Protein AF-A0A5D3YC25-F1 (afdb_monomer_lite)

Radius of gyration: 12.36 Å; chains: 1; bounding box: 26×30×26 Å

Foldseek 3Di:
DAWDDKDWDDDPDTDIDTDDDDDPVPDDPPDDDPDDDDDDDDD

Sequence (43 aa):
MKLLDFIGIRRREEKRIELYQGDLTDLSPAEGFDLLVVFSLSE

pLDDT: mean 84.82, std 6.66, range [64.56, 94.62]

Organism: NCBI:txid44574

Secondary structure (DSSP, 8-state):
-EEEEEEEEESSSEEEEEEEES-GGG--TT---S---------

Structure (mmCIF, N/CA/C/O backbone):
data_AF-A0A5D3YC25-F1
#
_entry.id   AF-A0A5D3YC25-F1
#
loop_
_atom_site.group_PDB
_atom_site.id
_atom_site.type_symbol
_atom_site.label_atom_id
_atom_site.label_alt_id
_atom_site.label_comp_id
_atom_site.label_asym_id
_atom_site.label_entity_id
_atom_site.label_seq_id
_atom_site.pdbx_PDB_ins_code
_atom_site.Cartn_x
_atom_site.Cartn_y
_atom_site.Cartn_z
_atom_site.occupancy
_atom_site.B_iso_or_equiv
_atom_site.auth_seq_id
_atom_site.auth_comp_id
_atom_site.auth_asym_id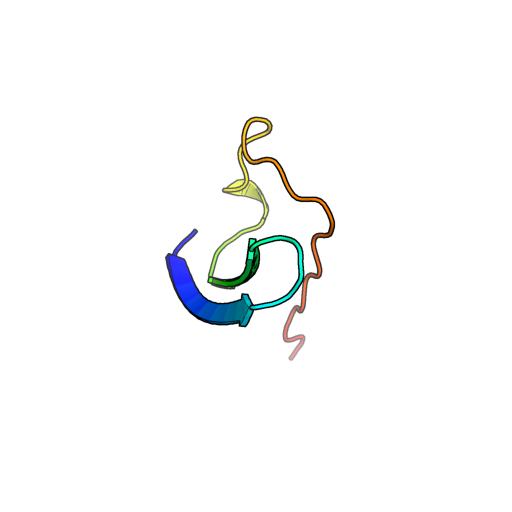
_atom_site.auth_atom_id
_atom_site.pdbx_PDB_model_num
ATOM 1 N N . MET A 1 1 ? 1.157 6.315 -8.119 1.00 86.06 1 MET A N 1
ATOM 2 C CA . MET A 1 1 ? 0.580 4.956 -7.957 1.00 86.06 1 MET A CA 1
ATOM 3 C C . MET A 1 1 ? -0.893 4.911 -8.381 1.00 86.06 1 MET A C 1
ATOM 5 O O . MET A 1 1 ? -1.556 5.942 -8.366 1.00 86.06 1 MET A O 1
ATOM 9 N N . LYS A 1 2 ? -1.422 3.739 -8.758 1.00 89.62 2 LYS A N 1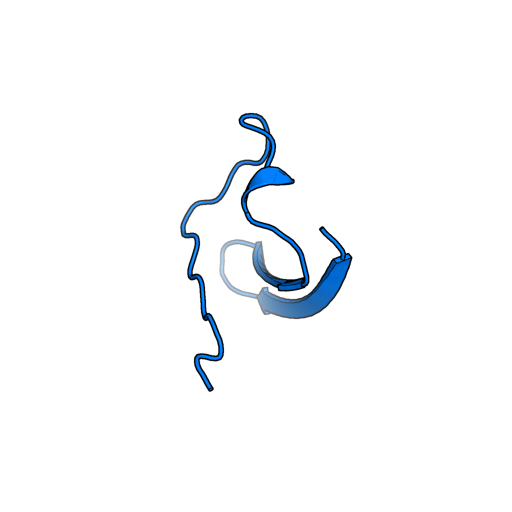
ATOM 10 C CA . LYS A 1 2 ? -2.836 3.517 -9.124 1.00 89.62 2 LYS A CA 1
ATOM 11 C C . LYS A 1 2 ? -3.602 2.902 -7.949 1.00 89.62 2 LYS A C 1
ATOM 13 O O . LYS A 1 2 ? -3.241 1.818 -7.505 1.00 89.62 2 LYS A O 1
ATOM 18 N N . LEU A 1 3 ? -4.675 3.543 -7.484 1.00 91.69 3 LEU A N 1
ATOM 19 C CA . LEU A 1 3 ? -5.588 2.950 -6.498 1.00 91.69 3 LEU A CA 1
ATOM 20 C C . LEU A 1 3 ? -6.344 1.774 -7.138 1.00 91.69 3 LEU A C 1
ATOM 22 O O . LEU A 1 3 ? -6.969 1.934 -8.188 1.00 91.69 3 LEU A O 1
ATOM 26 N N . LEU A 1 4 ? -6.266 0.602 -6.517 1.00 94.00 4 LEU A N 1
ATOM 27 C CA . LEU A 1 4 ? -6.965 -0.607 -6.946 1.00 94.00 4 LEU A CA 1
ATOM 28 C C . LEU A 1 4 ? -8.267 -0.811 -6.185 1.00 94.00 4 LEU A C 1
ATOM 30 O O . LEU A 1 4 ? -9.289 -1.104 -6.796 1.00 94.00 4 LEU A O 1
ATOM 34 N N . ASP A 1 5 ? -8.213 -0.675 -4.863 1.00 94.62 5 ASP A N 1
ATOM 35 C CA . ASP A 1 5 ? -9.350 -0.932 -3.989 1.00 94.62 5 ASP A CA 1
ATOM 36 C C . ASP A 1 5 ? -9.188 -0.190 -2.659 1.00 94.62 5 ASP A C 1
ATOM 38 O O . ASP A 1 5 ? -8.107 0.309 -2.331 1.00 94.62 5 ASP A O 1
ATOM 42 N N . PHE A 1 6 ? -10.262 -0.110 -1.880 1.00 93.94 6 PHE A N 1
ATOM 43 C CA . PHE A 1 6 ? -10.213 0.432 -0.533 1.00 93.94 6 PHE A CA 1
ATOM 44 C C . PHE A 1 6 ? -11.244 -0.210 0.393 1.00 93.94 6 PHE A C 1
ATOM 46 O O . PHE A 1 6 ? -12.359 -0.548 0.005 1.00 93.94 6 PHE A O 1
ATOM 53 N N . ILE A 1 7 ? -10.894 -0.267 1.674 1.00 94.12 7 ILE A N 1
ATOM 54 C CA . ILE A 1 7 ? -11.792 -0.686 2.746 1.00 94.12 7 ILE A CA 1
ATOM 55 C C . ILE A 1 7 ? -12.036 0.515 3.656 1.00 94.12 7 ILE A C 1
ATOM 57 O O . ILE A 1 7 ? -11.113 1.055 4.270 1.00 94.12 7 ILE A O 1
ATOM 61 N N . GLY A 1 8 ? -13.298 0.935 3.750 1.00 91.25 8 GLY A N 1
ATOM 62 C CA . GLY A 1 8 ? -13.734 1.936 4.720 1.00 91.25 8 GLY A CA 1
ATOM 63 C C . GLY A 1 8 ? -13.975 1.305 6.091 1.00 91.25 8 GLY A C 1
ATOM 64 O O . GLY A 1 8 ? -14.751 0.358 6.216 1.00 91.25 8 GLY A O 1
ATOM 65 N N . ILE A 1 9 ? -13.353 1.849 7.135 1.00 91.31 9 ILE A N 1
ATOM 66 C CA . ILE A 1 9 ? -13.537 1.423 8.524 1.00 91.31 9 ILE A CA 1
ATOM 67 C C . ILE A 1 9 ? -14.355 2.493 9.245 1.00 91.31 9 ILE A C 1
ATOM 69 O O . ILE A 1 9 ? -13.853 3.555 9.612 1.00 91.31 9 ILE A O 1
ATOM 73 N N . ARG A 1 10 ? -15.634 2.192 9.481 1.00 86.38 10 ARG A N 1
ATOM 74 C CA . ARG A 1 10 ? -16.550 3.061 10.229 1.00 86.38 10 ARG A CA 1
ATOM 75 C C . ARG A 1 10 ? -16.518 2.692 11.714 1.00 86.38 10 ARG A C 1
ATOM 77 O O . ARG A 1 10 ? -17.226 1.784 12.147 1.00 86.38 10 ARG A O 1
ATOM 84 N N . ARG A 1 11 ? -15.661 3.360 12.492 1.00 82.19 11 ARG A N 1
ATOM 85 C CA . ARG A 1 11 ? -15.657 3.315 13.970 1.00 82.19 11 ARG A CA 1
ATOM 86 C C . ARG A 1 11 ? -15.791 4.740 14.525 1.00 82.19 11 ARG A C 1
ATOM 88 O O . ARG A 1 11 ? -16.352 5.600 13.861 1.00 82.19 11 ARG A O 1
ATOM 95 N N . ARG A 1 12 ? -15.326 4.987 15.757 1.00 82.38 12 ARG A N 1
ATOM 96 C CA . ARG A 1 12 ? -15.337 6.315 16.399 1.00 82.38 12 ARG A CA 1
ATOM 97 C C . ARG A 1 12 ? -14.568 7.372 15.591 1.00 82.38 12 ARG A C 1
ATOM 99 O O . ARG A 1 12 ? -14.909 8.543 15.660 1.00 82.38 12 ARG A O 1
ATOM 106 N N . GLU A 1 13 ? -13.573 6.932 14.829 1.00 82.06 13 GLU A N 1
ATOM 107 C CA . GLU A 1 13 ? -12.869 7.712 13.815 1.00 82.06 13 GLU A CA 1
ATOM 108 C C . GLU A 1 13 ? -13.091 7.040 12.460 1.00 82.06 13 GLU A C 1
ATOM 110 O O . GLU A 1 13 ? -13.094 5.805 12.367 1.00 82.06 13 GLU A O 1
ATOM 115 N N . GLU A 1 14 ? -13.291 7.847 11.422 1.00 84.94 14 GLU A N 1
ATOM 116 C CA . GLU A 1 14 ? -13.346 7.366 10.048 1.00 84.94 14 GLU A CA 1
ATOM 117 C C . GLU A 1 14 ? -11.922 7.035 9.593 1.00 84.94 14 GLU A C 1
ATOM 119 O O . GLU A 1 14 ? -11.059 7.908 9.542 1.00 84.94 14 GLU A O 1
ATOM 124 N N . LYS A 1 15 ? -11.660 5.752 9.318 1.00 87.81 15 LYS A N 1
ATOM 125 C CA . LYS A 1 15 ? -10.365 5.279 8.812 1.00 87.81 15 LYS A CA 1
ATOM 126 C C . LYS A 1 15 ? -10.545 4.606 7.461 1.00 87.81 15 LYS A C 1
ATOM 128 O O . LYS A 1 15 ? -11.601 4.037 7.177 1.00 87.81 15 LYS A O 1
ATOM 133 N N . ARG A 1 16 ? -9.498 4.627 6.640 1.00 89.81 16 ARG A N 1
ATOM 134 C CA . ARG A 1 16 ? -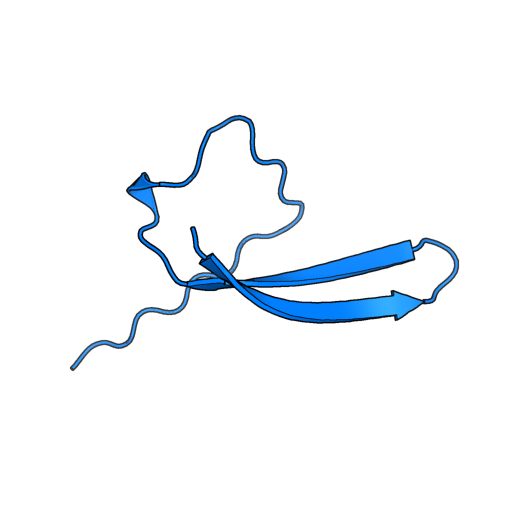9.487 3.999 5.318 1.00 89.81 16 ARG A C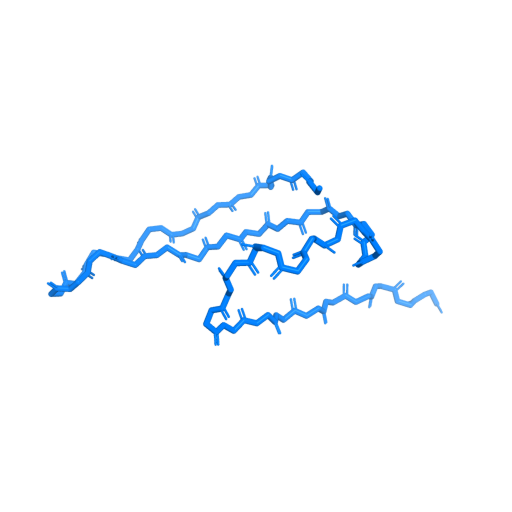A 1
ATOM 135 C C . ARG A 1 16 ? -8.205 3.198 5.134 1.00 89.81 16 ARG A C 1
ATOM 137 O O . ARG A 1 16 ? -7.130 3.678 5.467 1.00 89.81 16 ARG A O 1
ATOM 144 N N . ILE A 1 17 ? -8.344 1.981 4.620 1.00 91.38 17 ILE A N 1
ATOM 145 C CA . ILE A 1 17 ? -7.229 1.185 4.102 1.00 91.38 17 ILE A CA 1
ATOM 146 C C . ILE A 1 17 ? -7.311 1.261 2.583 1.00 91.38 17 ILE A C 1
ATOM 148 O O . ILE A 1 17 ? -8.376 1.011 2.019 1.00 91.38 17 ILE A O 1
ATOM 152 N N . GLU A 1 18 ? -6.209 1.606 1.931 1.00 92.31 18 GLU A N 1
ATOM 153 C CA . GLU A 1 18 ? -6.134 1.800 0.485 1.00 92.31 18 GLU A CA 1
ATOM 154 C C . GLU A 1 18 ? -5.103 0.838 -0.112 1.00 92.31 18 GLU A C 1
ATOM 156 O O . GLU A 1 18 ? -4.000 0.693 0.415 1.00 92.31 18 GLU A O 1
ATOM 161 N N . LEU A 1 19 ? -5.474 0.161 -1.200 1.00 91.75 19 LEU A N 1
ATOM 162 C CA . LEU A 1 19 ? -4.598 -0.746 -1.934 1.00 91.75 19 LEU A CA 1
ATOM 163 C C . LEU A 1 19 ? -4.136 -0.069 -3.219 1.00 91.75 19 LEU A C 1
ATOM 165 O O . LEU A 1 19 ? -4.948 0.223 -4.097 1.00 91.75 19 LEU A O 1
ATOM 169 N N . TYR A 1 20 ? -2.828 0.111 -3.357 1.00 90.38 20 TYR A N 1
ATOM 170 C CA . TYR A 1 20 ? -2.218 0.729 -4.525 1.00 90.38 20 TYR A CA 1
ATOM 171 C C . TYR A 1 20 ? -1.388 -0.275 -5.331 1.00 90.38 20 TYR A C 1
ATOM 173 O O . TYR A 1 20 ? -0.697 -1.120 -4.771 1.00 90.38 20 TYR A O 1
ATOM 181 N N . GLN A 1 21 ? 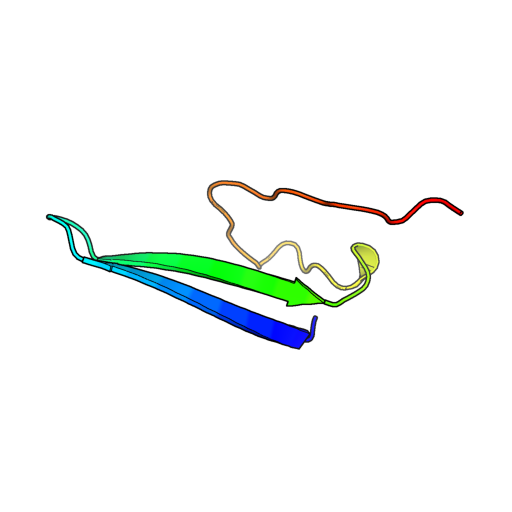-1.421 -0.139 -6.656 1.00 90.12 21 GLN A N 1
ATOM 182 C CA . GLN A 1 21 ? -0.480 -0.757 -7.587 1.00 90.12 21 GLN A CA 1
ATOM 183 C C . GLN A 1 21 ? 0.466 0.314 -8.123 1.00 90.12 21 GLN A C 1
ATOM 185 O O . GLN A 1 21 ? 0.023 1.351 -8.623 1.00 90.12 21 GLN A O 1
ATOM 190 N N . GLY A 1 22 ? 1.766 0.068 -8.057 1.00 88.25 22 GLY A N 1
ATOM 191 C CA . GLY A 1 22 ? 2.765 0.985 -8.592 1.00 88.25 22 GLY A CA 1
ATOM 192 C C . GLY A 1 22 ? 4.170 0.621 -8.149 1.00 88.25 22 GLY A C 1
ATOM 193 O O . GLY A 1 22 ? 4.363 -0.378 -7.456 1.00 88.25 22 GLY A O 1
ATOM 194 N N . ASP A 1 23 ? 5.123 1.450 -8.555 1.00 87.00 23 ASP A N 1
ATOM 195 C CA . ASP A 1 23 ? 6.504 1.364 -8.103 1.00 87.00 23 ASP A CA 1
ATOM 196 C C . ASP A 1 23 ? 6.678 2.164 -6.802 1.00 87.00 23 ASP A C 1
ATOM 198 O O . ASP A 1 23 ? 6.051 3.207 -6.614 1.00 87.00 23 ASP A O 1
ATOM 202 N N . LEU A 1 24 ? 7.523 1.685 -5.885 1.00 83.81 24 LEU A N 1
ATOM 203 C CA . LEU A 1 24 ? 7.815 2.408 -4.642 1.00 83.81 24 LEU A CA 1
ATOM 204 C C . LEU A 1 24 ? 8.556 3.726 -4.890 1.00 83.81 24 LEU A C 1
ATOM 206 O O . LEU A 1 24 ? 8.482 4.624 -4.058 1.00 83.81 24 LEU A O 1
ATOM 210 N N . THR A 1 25 ? 9.258 3.859 -6.014 1.00 85.75 25 THR A N 1
ATOM 211 C CA . THR A 1 25 ? 9.909 5.111 -6.426 1.00 85.75 25 THR A CA 1
ATOM 212 C C . THR A 1 25 ? 8.909 6.205 -6.793 1.00 85.75 25 THR A C 1
ATOM 214 O O . THR A 1 25 ? 9.271 7.379 -6.759 1.00 85.75 25 THR A O 1
ATOM 217 N N . ASP A 1 26 ? 7.649 5.846 -7.064 1.00 84.31 26 ASP A N 1
ATOM 218 C CA . ASP A 1 26 ? 6.569 6.807 -7.295 1.00 84.31 26 ASP A CA 1
ATOM 219 C C . ASP A 1 26 ? 5.998 7.385 -5.988 1.00 84.31 26 ASP A C 1
ATOM 221 O O . ASP A 1 26 ? 5.157 8.285 -6.053 1.00 84.31 26 ASP A O 1
ATOM 225 N N . LEU A 1 27 ? 6.404 6.871 -4.816 1.00 83.56 27 LEU A N 1
ATOM 226 C CA . LEU A 1 27 ? 5.963 7.401 -3.526 1.00 83.56 27 LEU A CA 1
ATOM 227 C C . LEU A 1 27 ? 6.591 8.770 -3.283 1.00 83.56 27 LEU A C 1
ATOM 229 O O . LEU A 1 27 ? 7.815 8.921 -3.229 1.00 83.56 27 LEU A O 1
ATOM 233 N N . SER A 1 28 ? 5.746 9.777 -3.086 1.00 79.31 28 SER A N 1
ATOM 234 C CA . SER A 1 28 ? 6.231 11.102 -2.720 1.00 79.31 28 SER A CA 1
ATOM 235 C C . SER A 1 28 ? 6.453 11.182 -1.204 1.00 79.31 28 SER A C 1
ATOM 237 O O . SER A 1 28 ? 5.639 10.668 -0.437 1.00 79.31 28 SER A O 1
ATOM 239 N N . PRO A 1 29 ? 7.474 11.913 -0.721 1.00 72.31 29 PRO A N 1
ATOM 240 C CA . PRO A 1 29 ? 7.650 12.163 0.714 1.00 72.31 29 PRO A CA 1
ATOM 241 C C . PRO A 1 29 ? 6.473 12.905 1.373 1.00 72.31 29 PRO A C 1
ATOM 243 O O . PRO A 1 29 ? 6.395 12.965 2.597 1.00 72.31 29 PRO A O 1
ATOM 246 N N . ALA A 1 30 ? 5.595 13.517 0.571 1.00 76.00 30 ALA A N 1
ATOM 247 C CA . ALA A 1 30 ? 4.403 14.218 1.032 1.00 76.00 30 ALA A CA 1
ATOM 248 C C . ALA A 1 30 ? 3.195 13.286 1.233 1.00 76.00 30 ALA A C 1
ATOM 250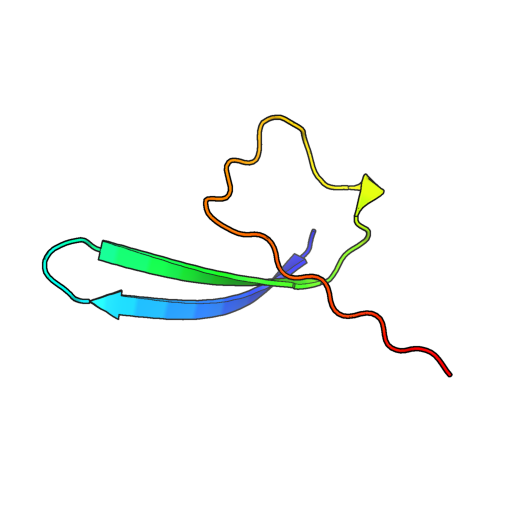 O O . ALA A 1 30 ? 2.202 13.708 1.827 1.00 76.00 30 ALA A O 1
ATOM 251 N N . GLU A 1 31 ? 3.252 12.040 0.753 1.00 75.75 31 GLU A N 1
ATOM 252 C CA . GLU A 1 31 ? 2.210 11.054 1.022 1.00 75.75 31 GLU A CA 1
ATOM 253 C C . GLU A 1 31 ? 2.354 10.549 2.464 1.00 75.75 31 GLU A C 1
ATOM 255 O O . GLU A 1 31 ? 3.308 9.860 2.827 1.00 75.75 31 GLU A O 1
ATOM 260 N N . GLY A 1 32 ? 1.412 10.954 3.317 1.00 75.88 32 GLY A N 1
ATOM 261 C CA . GLY A 1 32 ? 1.356 10.534 4.711 1.00 75.88 32 GLY A CA 1
ATOM 262 C C . GLY A 1 32 ? 0.674 9.176 4.848 1.00 75.88 32 GLY A C 1
ATOM 263 O O . GLY A 1 32 ? -0.503 9.044 4.519 1.00 75.88 32 GLY A O 1
ATOM 264 N N . PHE A 1 33 ? 1.392 8.190 5.384 1.00 81.00 33 PHE A N 1
ATOM 265 C CA . PHE A 1 33 ? 0.839 6.883 5.737 1.00 81.00 33 PHE A CA 1
ATOM 266 C C . PHE A 1 33 ? 1.125 6.579 7.206 1.00 81.00 33 PHE A C 1
ATOM 268 O O . PHE A 1 33 ? 2.266 6.691 7.650 1.00 81.00 33 PHE A O 1
ATOM 275 N N . ASP A 1 34 ? 0.110 6.125 7.942 1.00 82.31 34 ASP A N 1
ATOM 276 C CA . ASP A 1 34 ? 0.310 5.593 9.296 1.00 82.31 34 ASP A CA 1
ATOM 277 C C . ASP A 1 34 ? 1.054 4.243 9.265 1.00 82.31 34 ASP A C 1
ATOM 279 O O . ASP A 1 34 ? 1.809 3.912 10.179 1.00 82.31 34 ASP A O 1
ATOM 283 N N . LEU A 1 35 ? 0.829 3.445 8.212 1.00 81.62 35 LEU A N 1
ATOM 284 C CA . LEU A 1 35 ? 1.458 2.145 7.980 1.00 81.62 35 LEU A CA 1
ATOM 285 C C . LEU A 1 35 ? 1.470 1.824 6.479 1.00 81.62 35 LEU A C 1
ATOM 287 O O . LEU A 1 35 ? 0.418 1.828 5.841 1.00 81.62 35 LEU A O 1
ATOM 291 N N . LEU A 1 36 ? 2.643 1.480 5.939 1.00 86.56 36 LEU A N 1
ATOM 292 C CA . LEU A 1 36 ? 2.822 1.014 4.561 1.00 86.56 36 LEU A CA 1
ATOM 293 C C . LEU A 1 36 ? 3.236 -0.464 4.562 1.00 86.56 36 LEU A C 1
ATOM 295 O O . LEU A 1 36 ? 4.237 -0.829 5.176 1.00 86.56 36 LEU A O 1
ATOM 299 N N . VAL A 1 37 ? 2.478 -1.308 3.859 1.00 84.38 37 VAL A N 1
ATOM 300 C CA . VAL A 1 37 ? 2.791 -2.733 3.669 1.00 84.38 37 VAL A CA 1
ATOM 301 C C . VAL A 1 37 ? 3.030 -2.989 2.187 1.00 84.38 37 VAL A C 1
ATOM 303 O O . VAL A 1 37 ? 2.165 -2.700 1.363 1.00 84.38 37 VAL A O 1
ATOM 306 N N . VAL A 1 38 ? 4.197 -3.537 1.852 1.00 84.56 38 VAL A N 1
ATOM 307 C CA . VAL A 1 38 ? 4.607 -3.808 0.470 1.00 84.56 38 VAL A CA 1
ATOM 308 C C . VAL A 1 38 ? 4.641 -5.310 0.237 1.00 84.56 38 VAL A C 1
ATOM 310 O O . VAL A 1 38 ? 5.304 -6.041 0.970 1.00 84.56 38 VAL A O 1
ATOM 313 N N . PHE A 1 39 ? 3.968 -5.757 -0.820 1.00 82.62 39 PHE A N 1
ATOM 314 C CA . PHE A 1 39 ? 4.072 -7.120 -1.322 1.00 82.62 39 PHE A CA 1
ATOM 315 C C . PHE A 1 39 ? 4.722 -7.083 -2.701 1.00 82.62 39 PHE A C 1
ATOM 317 O O . PHE A 1 39 ? 4.274 -6.350 -3.579 1.00 82.62 39 PHE A O 1
ATOM 324 N N . SER A 1 40 ? 5.774 -7.877 -2.885 1.00 81.00 40 SER A N 1
ATOM 325 C CA . SER A 1 40 ? 6.377 -8.131 -4.190 1.00 81.00 40 SER A CA 1
ATOM 326 C C . SER A 1 40 ? 6.106 -9.581 -4.563 1.00 81.00 40 SER A C 1
ATOM 328 O O . SER A 1 40 ? 6.287 -10.476 -3.736 1.00 81.00 40 SER A O 1
ATOM 330 N N . LEU A 1 41 ? 5.649 -9.811 -5.789 1.00 73.69 41 LEU A N 1
ATOM 331 C CA . LEU A 1 41 ? 5.568 -11.155 -6.345 1.00 73.69 41 LEU A CA 1
ATOM 332 C C . LEU A 1 41 ? 6.951 -11.478 -6.909 1.00 73.69 41 LEU A C 1
ATOM 334 O O . LEU A 1 41 ? 7.349 -10.931 -7.932 1.00 73.69 41 LEU A O 1
ATOM 338 N N . SER A 1 42 ? 7.709 -12.302 -6.190 1.00 74.75 42 SER A N 1
ATOM 339 C CA . SER A 1 42 ? 8.923 -12.918 -6.726 1.00 74.75 42 SER A CA 1
ATOM 340 C C . SER A 1 42 ? 8.514 -14.132 -7.562 1.00 74.75 42 SER A C 1
ATOM 342 O O . SER A 1 42 ? 7.740 -14.954 -7.067 1.00 74.75 42 SER A O 1
ATOM 344 N N . GLU A 1 43 ? 8.984 -14.208 -8.809 1.00 64.56 43 GLU A N 1
ATOM 345 C CA . GLU A 1 43 ? 8.929 -15.437 -9.622 1.00 64.56 43 GLU A CA 1
ATOM 346 C C . GLU A 1 43 ? 9.897 -16.504 -9.096 1.00 64.56 43 GLU A C 1
ATOM 348 O O . GLU A 1 43 ? 10.994 -16.129 -8.614 1.00 64.56 43 GLU A O 1
#